Protein AF-A0A356AWE5-F1 (afdb_monomer_lite)

Secondary structure (DSSP, 8-state):
-HHHHHHHHHHHHHHHHHH-TTS--EEEEES---STTS--HHHHHHHHHHHHHTT--EEEEE--------

Structure (mmCIF, N/CA/C/O backbone):
data_AF-A0A356AWE5-F1
#
_entry.id   AF-A0A356AWE5-F1
#
loop_
_atom_site.group_PDB
_atom_site.id
_atom_site.type_symbol
_atom_site.label_atom_id
_atom_site.label_alt_id
_atom_site.label_comp_id
_atom_site.label_asym_id
_atom_site.label_entity_id
_atom_site.label_seq_id
_atom_site.pdbx_PDB_ins_code
_atom_site.Cartn_x
_atom_site.Cartn_y
_atom_site.Cartn_z
_atom_site.occupancy
_atom_site.B_iso_or_equiv
_atom_site.auth_seq_id
_atom_site.auth_comp_id
_atom_site.auth_asym_id
_atom_site.auth_atom_id
_atom_site.pdbx_PDB_model_num
ATOM 1 N N . ILE A 1 1 ? 8.164 -10.874 -6.716 1.00 71.38 1 ILE A N 1
ATOM 2 C CA . ILE A 1 1 ? 7.249 -9.887 -6.096 1.00 71.38 1 ILE A CA 1
ATOM 3 C C . ILE A 1 1 ? 6.774 -10.255 -4.674 1.00 71.38 1 ILE A C 1
ATOM 5 O O . ILE A 1 1 ? 6.881 -9.405 -3.800 1.00 71.38 1 ILE A O 1
ATOM 9 N N . ASN A 1 2 ? 6.359 -11.501 -4.378 1.00 72.75 2 ASN A N 1
ATOM 10 C CA . ASN A 1 2 ? 5.820 -11.901 -3.052 1.00 72.75 2 ASN A CA 1
ATOM 11 C C . ASN A 1 2 ? 6.720 -11.568 -1.849 1.00 72.75 2 ASN A C 1
ATOM 13 O O . ASN A 1 2 ? 6.221 -11.174 -0.801 1.00 72.75 2 ASN A O 1
ATOM 17 N N . GLY A 1 3 ? 8.044 -11.695 -1.994 1.00 86.00 3 GLY A N 1
ATOM 18 C CA . GLY A 1 3 ? 8.987 -11.289 -0.946 1.00 86.00 3 GLY A CA 1
ATOM 19 C C . GLY A 1 3 ? 9.009 -9.775 -0.708 1.00 86.00 3 GLY A C 1
ATOM 20 O O . GLY A 1 3 ? 9.024 -9.349 0.441 1.00 86.00 3 GLY A O 1
ATOM 21 N N . ARG A 1 4 ? 8.940 -8.972 -1.783 1.00 88.88 4 ARG A N 1
ATOM 22 C CA . ARG A 1 4 ? 8.966 -7.498 -1.721 1.00 88.88 4 ARG A CA 1
ATOM 23 C C . ARG A 1 4 ? 7.682 -6.923 -1.110 1.00 88.88 4 ARG A C 1
ATOM 25 O O . ARG A 1 4 ? 7.749 -5.974 -0.342 1.00 88.88 4 ARG A O 1
ATOM 32 N N . ALA A 1 5 ? 6.525 -7.523 -1.399 1.00 93.00 5 ALA A N 1
ATOM 33 C CA . ALA A 1 5 ? 5.229 -7.043 -0.910 1.00 93.00 5 ALA A CA 1
ATOM 34 C C . ALA A 1 5 ? 4.962 -7.354 0.577 1.00 93.00 5 ALA A C 1
ATOM 36 O O . ALA A 1 5 ? 4.090 -6.733 1.180 1.00 93.00 5 ALA A O 1
ATOM 37 N N . ARG A 1 6 ? 5.693 -8.305 1.181 1.00 94.94 6 ARG A N 1
ATOM 38 C CA . ARG A 1 6 ? 5.439 -8.786 2.552 1.00 94.94 6 ARG A CA 1
ATOM 39 C C . ARG A 1 6 ? 5.400 -7.654 3.575 1.00 94.94 6 ARG A C 1
ATOM 41 O O . ARG A 1 6 ? 4.428 -7.551 4.313 1.00 94.94 6 ARG A O 1
ATOM 48 N N . PHE A 1 7 ? 6.434 -6.816 3.588 1.00 96.69 7 PHE A N 1
ATOM 49 C CA . PHE A 1 7 ? 6.553 -5.740 4.570 1.00 96.69 7 PHE A CA 1
ATOM 50 C C . PHE A 1 7 ? 5.398 -4.741 4.454 1.00 96.69 7 PHE A C 1
ATOM 52 O O . PHE A 1 7 ? 4.755 -4.419 5.448 1.00 96.69 7 PHE A O 1
ATOM 59 N N . LEU A 1 8 ? 5.071 -4.323 3.227 1.00 96.25 8 LEU A N 1
ATOM 60 C CA . LEU A 1 8 ? 3.947 -3.427 2.968 1.00 96.25 8 LEU A CA 1
ATOM 61 C C . LEU A 1 8 ? 2.625 -4.006 3.499 1.00 96.25 8 LEU A C 1
ATOM 63 O O . LEU A 1 8 ? 1.867 -3.305 4.161 1.00 96.25 8 LEU A O 1
A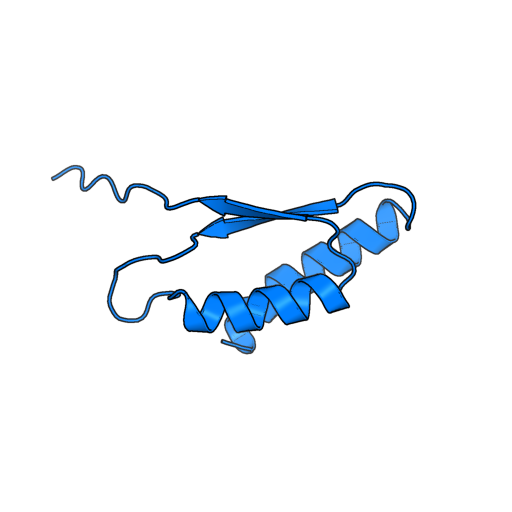TOM 67 N N . LEU A 1 9 ? 2.362 -5.292 3.257 1.00 97.50 9 LEU A N 1
ATOM 68 C CA . LEU A 1 9 ? 1.137 -5.945 3.727 1.00 97.50 9 LEU A CA 1
ATOM 69 C C . LEU A 1 9 ? 1.081 -6.081 5.250 1.00 97.50 9 LEU A C 1
ATOM 71 O O . LEU A 1 9 ? 0.003 -5.967 5.828 1.00 97.50 9 LEU A O 1
ATOM 75 N N . GLU A 1 10 ? 2.211 -6.337 5.908 1.00 97.94 10 GLU A N 1
ATOM 76 C CA . GLU A 1 10 ? 2.286 -6.384 7.372 1.00 97.94 10 GLU A CA 1
ATOM 77 C C . GLU A 1 10 ? 1.994 -5.010 7.986 1.00 97.94 10 GLU A C 1
ATOM 79 O O . GLU A 1 10 ? 1.213 -4.925 8.934 1.00 97.94 10 GLU A O 1
ATOM 84 N N . VAL A 1 11 ? 2.533 -3.937 7.396 1.00 98.25 11 VAL A N 1
ATOM 85 C CA . VAL A 1 11 ? 2.244 -2.555 7.805 1.00 98.25 11 VAL A CA 1
ATOM 86 C C . VAL A 1 11 ? 0.764 -2.231 7.624 1.00 98.25 11 VAL A C 1
ATOM 88 O O . VAL A 1 11 ? 0.127 -1.779 8.570 1.00 98.25 11 VAL A O 1
ATOM 91 N 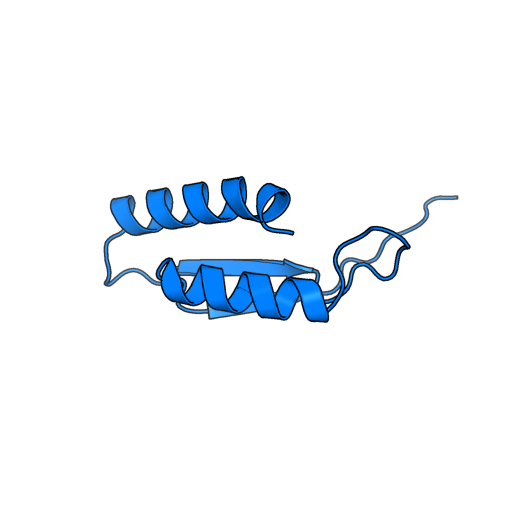N . VAL A 1 12 ? 0.192 -2.510 6.450 1.00 98.19 12 VAL A N 1
ATOM 92 C CA . VAL A 1 12 ? -1.233 -2.260 6.176 1.00 98.19 12 VAL A CA 1
ATOM 93 C C . VAL A 1 12 ? -2.126 -2.992 7.172 1.00 98.19 12 VAL A C 1
ATOM 95 O O . VAL A 1 12 ? -3.027 -2.384 7.741 1.00 98.19 12 VAL A O 1
ATOM 98 N N . LYS A 1 13 ? -1.852 -4.273 7.444 1.00 98.00 13 LYS A N 1
ATOM 99 C CA . LYS A 1 13 ? -2.627 -5.058 8.417 1.00 98.00 13 LYS A CA 1
ATOM 100 C C . LYS A 1 13 ? -2.516 -4.500 9.832 1.00 98.00 13 LYS A C 1
ATOM 102 O O . LYS A 1 13 ? -3.509 -4.489 10.554 1.00 98.00 13 LYS A O 1
ATOM 107 N N . ALA A 1 14 ? -1.328 -4.053 10.238 1.00 98.44 14 ALA A N 1
ATOM 108 C CA . ALA A 1 14 ? -1.126 -3.439 11.546 1.00 98.44 14 ALA A CA 1
ATOM 109 C C . ALA A 1 14 ? -1.875 -2.104 11.663 1.00 98.44 14 ALA A C 1
ATOM 111 O O . ALA A 1 14 ? -2.560 -1.887 12.659 1.00 98.44 14 ALA A O 1
ATOM 112 N N . VAL A 1 15 ? -1.806 -1.256 10.631 1.00 98.50 15 VAL A N 1
ATOM 113 C CA . VAL A 1 15 ? -2.545 0.013 10.570 1.00 98.50 15 VAL A CA 1
ATOM 114 C C . VAL A 1 15 ? -4.046 -0.245 10.615 1.00 98.50 15 VAL A C 1
ATOM 116 O O . VAL A 1 15 ? -4.702 0.284 11.503 1.00 98.50 15 VAL A O 1
ATOM 119 N N . ARG A 1 16 ? -4.582 -1.107 9.736 1.00 98.12 16 ARG A N 1
ATOM 120 C CA . ARG A 1 16 ? -6.010 -1.472 9.711 1.00 98.12 16 ARG A CA 1
ATOM 121 C C . ARG A 1 16 ? -6.492 -1.973 11.074 1.00 98.12 16 ARG A C 1
ATOM 123 O O . ARG A 1 16 ? -7.540 -1.546 11.543 1.00 98.12 16 ARG A O 1
ATOM 130 N N . LYS A 1 17 ? -5.706 -2.827 11.739 1.00 98.12 17 LYS A N 1
ATOM 131 C CA . LYS A 1 17 ? -6.020 -3.324 13.087 1.00 98.12 17 LYS A CA 1
ATOM 132 C C . LYS A 1 17 ? -6.117 -2.201 14.125 1.00 98.12 17 LYS A C 1
ATOM 134 O O . LYS A 1 17 ? -6.959 -2.291 15.011 1.00 98.12 17 LYS A O 1
ATOM 139 N N . GLU A 1 18 ? -5.250 -1.197 14.045 1.00 98.56 18 GLU A N 1
ATOM 140 C CA . GLU A 1 18 ? -5.210 -0.088 15.003 1.00 98.56 18 GLU A CA 1
ATOM 141 C C . GLU A 1 18 ? -6.345 0.917 14.773 1.00 98.56 18 GLU A C 1
ATOM 143 O O . GLU A 1 18 ? -6.967 1.379 15.726 1.00 98.56 18 GLU A O 1
ATOM 148 N N . VAL A 1 19 ? -6.636 1.246 13.511 1.00 98.31 19 VAL A N 1
ATOM 149 C CA . VAL A 1 19 ? -7.606 2.299 13.164 1.00 98.31 19 VAL A CA 1
ATOM 150 C C . VAL A 1 19 ? -9.052 1.799 13.067 1.00 98.31 19 VAL A C 1
ATOM 152 O O . VAL A 1 19 ? -9.979 2.606 13.119 1.00 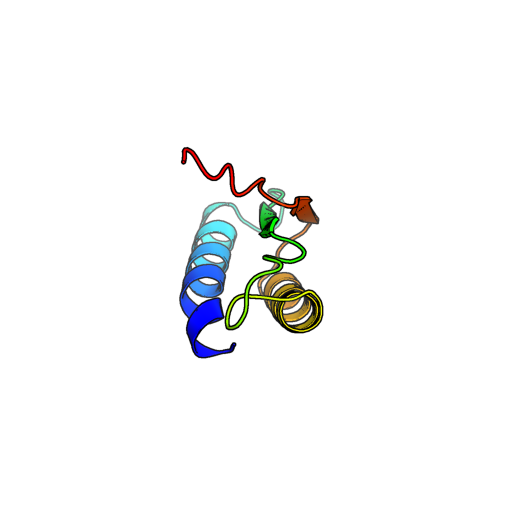98.31 19 VAL A O 1
ATOM 155 N N . GLY A 1 20 ? -9.259 0.483 12.958 1.00 97.81 20 GLY A N 1
ATOM 156 C CA . GLY A 1 20 ? -10.575 -0.129 12.765 1.00 97.81 20 GLY A CA 1
ATOM 157 C C . GLY A 1 20 ? -1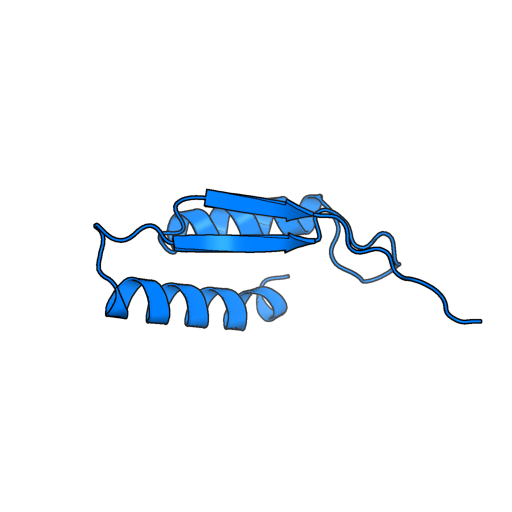1.096 -0.006 11.329 1.00 97.81 20 GLY A C 1
ATOM 158 O O . GLY A 1 20 ? -10.453 0.587 10.468 1.00 97.81 20 GLY A O 1
ATOM 159 N N . GLU A 1 21 ? -12.261 -0.592 11.049 1.00 96.75 21 GLU A N 1
ATOM 160 C CA . 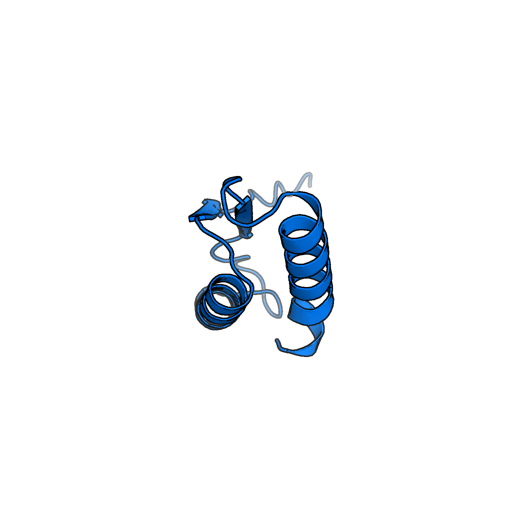GLU A 1 21 ? -12.826 -0.673 9.686 1.00 96.75 21 GLU A CA 1
ATOM 161 C C . GLU A 1 21 ? -13.394 0.665 9.178 1.00 96.75 21 GLU A C 1
ATOM 163 O O . GLU A 1 21 ? -13.353 0.935 7.984 1.00 96.75 21 GLU A O 1
ATOM 168 N N . ASP A 1 22 ? -13.869 1.536 10.074 1.00 97.50 22 ASP A N 1
ATOM 169 C CA . ASP A 1 22 ? -14.530 2.797 9.693 1.00 97.50 22 ASP A CA 1
ATOM 170 C C . ASP A 1 22 ? -13.546 3.921 9.319 1.00 97.50 22 ASP A C 1
ATOM 172 O O . ASP A 1 22 ? -13.951 4.971 8.814 1.00 97.50 22 ASP A O 1
ATOM 176 N N . PHE A 1 23 ? -12.250 3.735 9.585 1.00 98.19 23 PHE A N 1
ATOM 177 C CA . PHE A 1 23 ? -11.222 4.719 9.267 1.00 98.19 23 PHE A CA 1
ATOM 178 C C . PHE A 1 23 ? -10.628 4.453 7.873 1.00 98.19 23 PHE A C 1
ATOM 180 O O . PHE A 1 23 ? -10.086 3.367 7.655 1.00 98.19 23 PHE A O 1
ATOM 187 N N . PRO A 1 24 ? -10.657 5.415 6.930 1.00 97.88 24 PRO A N 1
ATOM 188 C CA . PRO A 1 24 ? -10.094 5.208 5.598 1.00 97.88 24 PRO A CA 1
ATOM 189 C C . PRO A 1 24 ? -8.573 5.004 5.616 1.00 97.88 24 PRO A C 1
ATOM 191 O O . PRO A 1 24 ? -7.831 5.824 6.161 1.00 97.88 24 PRO A O 1
ATOM 194 N N . VAL A 1 25 ? -8.093 3.952 4.954 1.00 98.31 25 VAL A N 1
ATOM 195 C CA . VAL A 1 25 ? -6.669 3.649 4.774 1.00 98.31 25 VAL A CA 1
ATOM 196 C C . VAL A 1 25 ? -6.334 3.663 3.290 1.00 98.31 25 VAL A C 1
ATOM 198 O O . VAL A 1 25 ? -6.903 2.910 2.498 1.00 98.31 25 VAL A O 1
ATOM 201 N N . SER A 1 26 ? -5.361 4.492 2.912 1.00 97.75 26 SER A N 1
ATOM 202 C CA . SER A 1 26 ? -4.813 4.526 1.559 1.00 97.75 26 SER A CA 1
ATOM 203 C C . SER A 1 26 ? -3.361 4.066 1.520 1.00 97.75 26 SER A C 1
ATOM 205 O O . SER A 1 26 ? -2.625 4.155 2.504 1.00 97.75 26 SER A O 1
ATOM 207 N N . VAL A 1 27 ? -2.938 3.578 0.354 1.00 97.69 27 VAL A N 1
ATOM 208 C CA . VAL A 1 27 ? -1.536 3.261 0.073 1.00 97.69 27 VAL A CA 1
ATOM 209 C C . VAL A 1 27 ? -1.112 3.976 -1.198 1.00 97.69 27 VAL A C 1
ATOM 211 O O . VAL A 1 27 ? -1.799 3.902 -2.216 1.00 97.69 27 VAL A O 1
ATOM 214 N N . ARG A 1 28 ? 0.039 4.650 -1.135 1.00 94.62 28 ARG A N 1
ATOM 215 C CA . ARG A 1 28 ? 0.648 5.315 -2.284 1.00 94.62 28 ARG A CA 1
ATOM 216 C C . ARG A 1 28 ? 1.839 4.522 -2.813 1.00 94.62 28 ARG A C 1
ATOM 218 O O . ARG A 1 28 ? 2.723 4.171 -2.035 1.00 94.62 28 ARG A O 1
ATOM 225 N N . LEU A 1 29 ? 1.873 4.271 -4.121 1.00 91.94 29 LEU A N 1
ATOM 226 C CA . LEU A 1 29 ? 2.925 3.504 -4.800 1.00 91.94 29 LEU A CA 1
ATOM 227 C C . LEU A 1 29 ? 3.401 4.193 -6.083 1.00 91.94 29 LEU A C 1
ATOM 229 O O . LEU A 1 29 ? 2.680 4.990 -6.690 1.00 91.94 29 LEU A O 1
ATOM 233 N N . SER A 1 30 ? 4.614 3.840 -6.512 1.00 90.88 30 SER A N 1
ATOM 234 C CA . SER A 1 30 ? 5.080 4.115 -7.873 1.00 90.88 30 SER A CA 1
ATOM 235 C C . SER A 1 30 ? 4.295 3.253 -8.867 1.00 90.88 30 SER A C 1
ATOM 237 O O . SER A 1 30 ? 4.207 2.050 -8.636 1.00 90.88 30 SER A O 1
ATOM 239 N N . ALA A 1 31 ? 3.723 3.807 -9.942 1.00 88.81 31 ALA A N 1
ATOM 240 C CA . ALA A 1 31 ? 2.957 3.014 -10.918 1.00 88.81 31 ALA A CA 1
ATOM 241 C C . ALA A 1 31 ? 3.875 2.175 -11.820 1.00 88.81 31 ALA A C 1
ATOM 243 O O . ALA A 1 31 ? 3.603 0.997 -12.063 1.00 88.81 31 ALA A O 1
ATOM 244 N N . ASP A 1 32 ? 4.975 2.779 -12.267 1.00 88.88 32 ASP A N 1
ATOM 245 C CA . ASP A 1 32 ? 6.080 2.132 -12.972 1.00 88.88 32 ASP A CA 1
ATOM 246 C C . ASP A 1 32 ? 7.389 2.833 -12.595 1.00 88.88 32 ASP A C 1
ATOM 248 O O . ASP A 1 32 ? 7.465 4.062 -12.615 1.00 88.88 32 ASP A O 1
ATOM 252 N N . GLU A 1 33 ? 8.410 2.061 -12.231 1.00 85.56 33 GLU A N 1
ATOM 253 C CA . GLU A 1 33 ? 9.732 2.585 -11.876 1.00 85.56 33 GLU A CA 1
ATOM 254 C C . GLU A 1 33 ? 10.652 2.747 -13.101 1.00 85.56 33 GLU A C 1
ATOM 256 O O . GLU A 1 33 ? 11.728 3.315 -12.964 1.00 85.56 33 GLU A O 1
ATOM 261 N N . MET A 1 34 ? 10.235 2.286 -14.289 1.00 84.88 34 MET A N 1
ATOM 262 C CA . MET A 1 34 ? 10.887 2.474 -15.600 1.00 84.88 34 MET A CA 1
ATOM 263 C C . MET A 1 34 ? 12.344 1.991 -15.721 1.00 84.88 34 MET A C 1
ATOM 265 O O . MET A 1 34 ? 12.958 2.158 -16.772 1.00 84.88 34 MET A O 1
ATOM 269 N N . GLU A 1 35 ? 12.863 1.318 -14.697 1.00 86.88 35 GLU A N 1
ATOM 270 C CA . GLU A 1 35 ? 14.235 0.820 -14.627 1.00 86.88 35 GLU A CA 1
ATOM 271 C C . GLU A 1 35 ? 14.296 -0.718 -14.657 1.00 86.88 35 GLU A C 1
ATOM 273 O O . GLU A 1 35 ? 13.440 -1.390 -14.070 1.00 86.88 35 GLU A O 1
ATOM 278 N N . PRO A 1 36 ? 15.305 -1.327 -15.305 1.00 85.81 36 PRO A N 1
ATOM 279 C CA . PRO A 1 36 ? 15.451 -2.779 -15.333 1.00 85.81 36 PRO A CA 1
ATOM 280 C C . PRO A 1 36 ? 15.587 -3.398 -13.931 1.00 85.81 36 PRO A C 1
ATOM 282 O O . PRO A 1 36 ? 16.481 -3.056 -13.163 1.00 85.81 36 PRO A O 1
ATOM 285 N N . GLY A 1 37 ? 14.733 -4.378 -13.617 1.00 84.62 37 GLY A N 1
ATOM 286 C CA . GLY A 1 37 ? 14.746 -5.096 -12.329 1.00 84.62 37 GLY A CA 1
ATOM 287 C C . GLY A 1 37 ? 13.908 -4.440 -11.220 1.00 84.62 37 GLY A C 1
ATOM 288 O O . GLY A 1 37 ? 13.747 -5.013 -10.133 1.00 84.62 37 GLY A O 1
ATOM 289 N N . SER A 1 38 ? 13.334 -3.278 -11.511 1.00 87.94 38 SER A N 1
ATOM 290 C CA . SER A 1 38 ? 12.464 -2.514 -10.622 1.00 87.94 38 SER A CA 1
ATOM 291 C C . SER A 1 38 ? 11.025 -3.057 -10.611 1.00 87.94 38 SER A C 1
ATOM 293 O O . SER A 1 38 ? 10.764 -4.163 -11.098 1.00 87.94 38 SER A O 1
ATOM 295 N N . ASN A 1 39 ? 10.085 -2.370 -9.955 1.00 87.25 39 ASN A N 1
ATOM 296 C CA . ASN A 1 39 ? 8.663 -2.711 -10.076 1.00 87.25 39 ASN A CA 1
ATOM 297 C C . ASN A 1 39 ? 8.067 -2.074 -11.335 1.00 87.25 39 ASN A C 1
ATOM 299 O O . ASN A 1 39 ? 8.189 -0.868 -11.547 1.00 87.25 39 ASN A O 1
ATOM 303 N N . HIS A 1 40 ? 7.349 -2.874 -12.119 1.00 90.12 40 HIS A N 1
ATOM 304 C CA . HIS A 1 40 ? 6.600 -2.386 -13.277 1.00 90.12 40 HIS A CA 1
ATOM 305 C C . HIS A 1 40 ? 5.093 -2.501 -13.051 1.00 90.12 40 HIS A C 1
ATOM 307 O O . HIS A 1 40 ? 4.631 -3.144 -12.104 1.00 90.12 40 HIS A O 1
ATOM 313 N N . VAL A 1 41 ? 4.304 -1.935 -13.967 1.00 91.38 41 VAL A N 1
ATOM 314 C CA . VAL A 1 41 ? 2.831 -1.936 -13.886 1.00 91.38 41 VAL A CA 1
ATOM 315 C C . VAL A 1 41 ? 2.251 -3.324 -13.583 1.00 91.38 41 VAL A C 1
ATOM 317 O O . VAL A 1 41 ? 1.351 -3.453 -12.755 1.00 91.38 41 VAL A O 1
ATOM 320 N N . ILE A 1 42 ? 2.777 -4.386 -14.202 1.00 90.75 42 ILE A N 1
ATOM 321 C CA . ILE A 1 42 ? 2.284 -5.759 -13.993 1.00 90.75 42 ILE A CA 1
ATOM 322 C C . ILE A 1 42 ? 2.511 -6.246 -12.554 1.00 90.75 42 ILE A C 1
ATOM 324 O O . ILE A 1 42 ? 1.625 -6.886 -11.980 1.00 90.75 42 ILE A O 1
ATOM 328 N N . ASP A 1 43 ? 3.652 -5.914 -11.947 1.00 91.44 43 ASP A N 1
ATOM 329 C CA . ASP A 1 43 ? 3.912 -6.221 -10.538 1.00 91.44 43 ASP A CA 1
ATOM 330 C C . ASP A 1 43 ? 2.937 -5.467 -9.631 1.00 91.44 43 ASP A C 1
ATOM 332 O O . ASP A 1 43 ? 2.383 -6.037 -8.688 1.00 91.44 43 ASP A O 1
ATOM 336 N N . ASN A 1 44 ? 2.675 -4.199 -9.946 1.00 90.94 44 ASN A N 1
ATOM 337 C CA . ASN A 1 44 ? 1.780 -3.353 -9.166 1.00 90.94 44 ASN A CA 1
ATOM 338 C C . ASN A 1 44 ? 0.312 -3.776 -9.256 1.00 90.94 44 ASN A C 1
ATOM 340 O O . ASN A 1 44 ? -0.399 -3.663 -8.263 1.00 90.94 44 ASN A O 1
ATOM 344 N N . ILE A 1 45 ? -0.141 -4.355 -10.374 1.00 92.81 45 ILE A N 1
ATOM 345 C CA . ILE A 1 45 ? -1.474 -4.982 -10.457 1.00 92.81 45 ILE A CA 1
ATOM 346 C C . ILE A 1 45 ? -1.590 -6.140 -9.455 1.00 92.81 45 ILE A C 1
ATOM 348 O O . ILE A 1 45 ? -2.626 -6.315 -8.809 1.00 92.81 45 ILE A O 1
ATOM 352 N N . TYR A 1 46 ? -0.533 -6.942 -9.309 1.00 93.38 46 TYR A N 1
ATOM 353 C CA . TYR A 1 46 ? -0.515 -8.027 -8.331 1.00 93.38 46 TYR A CA 1
ATOM 354 C C . TYR A 1 46 ? -0.519 -7.492 -6.893 1.00 93.38 46 TYR A C 1
ATOM 356 O O . TYR A 1 46 ? -1.300 -7.962 -6.065 1.00 93.38 46 TYR A O 1
ATOM 364 N N . VAL A 1 47 ? 0.297 -6.475 -6.604 1.00 94.56 47 VAL A N 1
ATOM 365 C CA . VAL A 1 47 ? 0.334 -5.820 -5.287 1.00 94.56 47 VAL A CA 1
ATOM 366 C C . VAL A 1 47 ? -1.008 -5.163 -4.951 1.00 94.56 47 VAL A C 1
ATOM 368 O O . VAL A 1 47 ? -1.488 -5.332 -3.835 1.00 94.56 47 VAL A O 1
ATOM 371 N N . ALA A 1 48 ? -1.662 -4.501 -5.908 1.00 95.25 48 ALA A N 1
ATOM 372 C CA . ALA A 1 48 ? -2.966 -3.864 -5.722 1.00 95.25 48 ALA A CA 1
ATOM 373 C C . ALA A 1 48 ? -4.033 -4.851 -5.225 1.00 95.25 48 ALA A C 1
ATOM 375 O O . ALA A 1 48 ? -4.743 -4.559 -4.267 1.00 95.25 48 ALA A O 1
ATOM 376 N N . ARG A 1 49 ? -4.088 -6.058 -5.803 1.00 95.94 49 ARG A N 1
ATOM 377 C CA . ARG A 1 49 ? -5.008 -7.121 -5.355 1.00 95.94 49 ARG A CA 1
ATOM 378 C C . ARG A 1 49 ? -4.711 -7.597 -3.934 1.00 95.94 49 ARG A C 1
ATOM 380 O O . ARG A 1 49 ? -5.625 -7.916 -3.184 1.00 95.94 49 ARG A O 1
ATOM 387 N N . LEU A 1 50 ? -3.436 -7.664 -3.556 1.00 96.56 50 LEU A N 1
ATOM 388 C CA . LEU A 1 50 ? -3.055 -8.032 -2.191 1.00 96.56 50 LEU A CA 1
ATOM 389 C C . LEU A 1 50 ? -3.406 -6.932 -1.183 1.00 96.56 50 LEU A C 1
ATOM 391 O O . LEU A 1 50 ? -3.776 -7.245 -0.055 1.00 96.56 50 LEU A O 1
ATOM 395 N N . LEU A 1 51 ? -3.296 -5.664 -1.582 1.00 97.19 51 LEU A N 1
ATOM 396 C CA . LEU A 1 51 ? -3.666 -4.513 -0.758 1.00 97.19 51 LEU A CA 1
ATOM 397 C C . LEU A 1 51 ? -5.178 -4.424 -0.546 1.00 97.19 51 LEU A C 1
ATOM 399 O O . LEU A 1 51 ? -5.610 -4.226 0.585 1.00 97.19 51 LEU A O 1
ATOM 403 N N . GLU A 1 52 ? -5.972 -4.660 -1.591 1.00 97.06 52 GLU A N 1
ATOM 404 C CA . GLU A 1 52 ? -7.431 -4.797 -1.485 1.00 97.06 52 GLU A CA 1
ATOM 405 C C . GLU A 1 52 ? -7.800 -5.884 -0.460 1.00 97.06 52 GLU A C 1
ATOM 407 O O . GLU A 1 52 ? -8.535 -5.629 0.490 1.00 97.06 52 GLU A O 1
ATOM 412 N N . GLN A 1 53 ? -7.199 -7.075 -0.567 1.00 96.38 53 GLN A N 1
ATOM 413 C CA . GLN A 1 53 ? -7.417 -8.171 0.391 1.00 96.38 53 GLN A CA 1
ATOM 414 C C . GLN A 1 53 ? -6.945 -7.852 1.816 1.00 96.38 53 GLN A C 1
ATOM 416 O O . GLN A 1 53 ? -7.419 -8.463 2.773 1.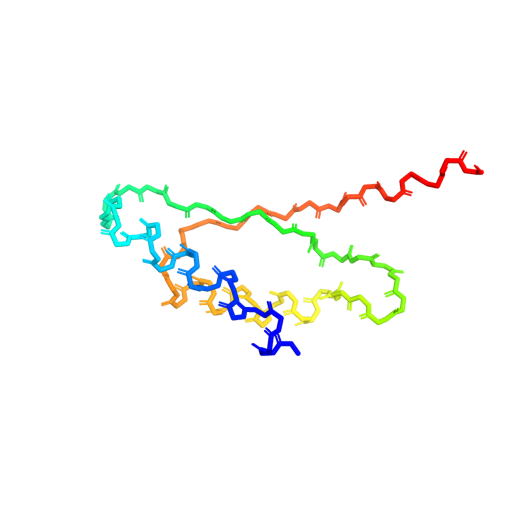00 96.38 53 GLN A O 1
ATOM 421 N N . ALA A 1 54 ? -5.985 -6.939 1.972 1.00 96.44 54 ALA A N 1
ATOM 422 C CA . ALA A 1 54 ? -5.494 -6.490 3.269 1.00 96.44 54 ALA A CA 1
ATOM 423 C C . ALA A 1 54 ? -6.354 -5.370 3.884 1.00 96.44 54 ALA A C 1
ATOM 425 O O . ALA A 1 54 ? -6.071 -4.961 5.010 1.00 96.44 54 ALA A O 1
ATOM 426 N N . GLY A 1 55 ? -7.388 -4.904 3.175 1.00 96.12 55 GLY A N 1
ATOM 427 C CA . GLY A 1 55 ? -8.322 -3.886 3.648 1.00 96.12 55 GLY A CA 1
ATOM 428 C C . GLY A 1 55 ? -7.878 -2.456 3.349 1.00 96.12 55 GLY A C 1
ATOM 429 O O . GLY A 1 55 ? -8.128 -1.576 4.166 1.00 96.12 55 GLY A O 1
ATOM 430 N N . VAL A 1 56 ? -7.176 -2.209 2.239 1.00 98.12 56 VAL A N 1
ATOM 431 C CA . VAL A 1 56 ? -6.914 -0.843 1.744 1.00 98.12 56 VAL A CA 1
ATOM 432 C C . VAL A 1 56 ? -8.122 -0.338 0.958 1.00 98.12 56 VAL A C 1
ATOM 434 O O . VAL A 1 56 ? -8.608 -1.037 0.074 1.00 98.12 56 VAL A O 1
ATOM 437 N N . ASP A 1 57 ? -8.559 0.892 1.234 1.00 98.12 57 ASP A N 1
ATOM 438 C CA . ASP A 1 57 ? -9.755 1.490 0.622 1.00 98.12 57 ASP A CA 1
ATOM 439 C C . ASP A 1 57 ? -9.451 2.219 -0.692 1.00 98.12 57 ASP A C 1
ATOM 441 O O . ASP A 1 57 ? -10.295 2.313 -1.583 1.00 98.12 57 ASP A O 1
ATOM 445 N N . TYR A 1 58 ? -8.240 2.772 -0.815 1.00 96.12 58 TYR A N 1
ATOM 446 C CA . TYR A 1 58 ? -7.833 3.567 -1.970 1.00 96.12 58 TYR A CA 1
ATOM 447 C C . TYR A 1 58 ? -6.341 3.421 -2.281 1.00 96.12 58 TYR A C 1
ATOM 449 O O . TYR A 1 58 ? -5.491 3.434 -1.386 1.00 96.12 58 TYR A O 1
ATOM 457 N N . LEU A 1 59 ? -6.021 3.332 -3.573 1.00 96.38 59 LEU A N 1
ATOM 458 C CA . LEU A 1 59 ? -4.652 3.315 -4.077 1.00 96.38 59 LEU A CA 1
ATOM 459 C C . LEU A 1 59 ? -4.337 4.630 -4.785 1.00 96.38 59 LEU A C 1
ATOM 461 O O . LEU A 1 59 ? -5.018 5.010 -5.735 1.00 96.38 59 LEU A O 1
ATOM 465 N N . ASP A 1 60 ? -3.270 5.286 -4.341 1.00 95.12 60 ASP A N 1
ATOM 466 C CA . ASP A 1 60 ? -2.694 6.452 -5.002 1.00 95.12 60 ASP A CA 1
ATOM 467 C C . ASP A 1 60 ? -1.471 6.016 -5.814 1.00 95.12 60 ASP A C 1
ATOM 469 O O . ASP A 1 60 ? -0.467 5.556 -5.266 1.00 95.12 60 ASP A O 1
ATOM 473 N N . PHE A 1 61 ? -1.550 6.148 -7.132 1.00 92.06 61 PHE A N 1
ATOM 474 C CA . PHE A 1 61 ? -0.418 5.887 -8.004 1.00 92.06 61 PHE A CA 1
ATOM 475 C C . PHE A 1 61 ? 0.205 7.199 -8.456 1.00 92.06 61 PHE A C 1
ATOM 477 O O . PHE A 1 61 ? -0.435 8.041 -9.080 1.00 92.06 61 PHE A O 1
ATOM 484 N N . SER A 1 62 ? 1.502 7.325 -8.207 1.00 88.06 62 SER A N 1
ATOM 485 C CA . SER A 1 62 ? 2.327 8.378 -8.792 1.00 88.06 62 SER A CA 1
ATOM 486 C C . SER A 1 62 ? 3.504 7.752 -9.518 1.00 88.06 62 SER A C 1
ATOM 488 O O . SER A 1 62 ? 3.833 6.611 -9.247 1.00 88.06 62 SER A O 1
ATOM 490 N N . ASN A 1 63 ? 4.174 8.480 -10.400 1.00 78.44 63 ASN A N 1
ATOM 491 C CA . ASN A 1 63 ? 5.503 8.086 -10.854 1.00 78.44 63 ASN A CA 1
ATOM 492 C C . ASN A 1 63 ? 6.482 9.087 -10.260 1.00 78.44 63 ASN A C 1
ATOM 494 O O . ASN A 1 63 ? 6.385 10.286 -10.528 1.00 78.44 63 ASN A O 1
ATOM 498 N N . GLY A 1 64 ? 7.361 8.610 -9.379 1.00 66.38 64 GLY A N 1
ATOM 499 C CA . GLY A 1 64 ? 8.456 9.433 -8.889 1.00 66.38 64 GLY A CA 1
ATOM 500 C C . GLY A 1 64 ? 9.342 9.843 -10.063 1.00 66.38 64 GLY A C 1
ATOM 501 O O . GLY A 1 64 ? 9.627 9.036 -10.941 1.00 66.38 64 GLY A O 1
ATOM 502 N N . SER A 1 65 ? 9.780 11.096 -10.094 1.00 58.78 65 SER A N 1
ATOM 503 C CA . SER A 1 65 ? 10.887 11.499 -10.955 1.00 58.78 65 SER A CA 1
ATOM 504 C C . SER A 1 65 ? 12.182 10.986 -10.327 1.00 58.78 65 SER A C 1
ATOM 506 O O . SER A 1 65 ? 12.574 11.472 -9.262 1.00 58.78 65 SER A O 1
ATOM 508 N N . LEU A 1 66 ? 12.861 10.037 -10.972 1.00 58.62 66 LEU A N 1
ATOM 509 C CA . LEU A 1 66 ? 14.291 9.845 -10.743 1.00 58.62 66 LEU A CA 1
ATOM 510 C C . LEU A 1 66 ? 14.977 11.088 -11.323 1.00 58.62 66 LEU A C 1
ATOM 512 O O . LEU A 1 66 ? 15.270 11.151 -12.512 1.00 58.62 66 LEU A O 1
ATOM 516 N N . PHE A 1 67 ? 15.125 12.139 -10.513 1.00 58.03 67 PHE A N 1
ATOM 517 C CA . PHE A 1 67 ? 16.035 13.221 -10.863 1.00 58.03 67 PHE A CA 1
ATOM 518 C C . PHE A 1 67 ? 17.444 12.646 -10.760 1.00 58.03 67 PHE A C 1
ATOM 520 O O . PHE A 1 67 ? 17.959 12.459 -9.659 1.00 58.03 67 PHE A O 1
ATOM 527 N N . ASP A 1 68 ? 18.034 12.331 -11.908 1.00 59.34 68 ASP A N 1
ATOM 528 C CA . ASP A 1 68 ? 19.474 12.161 -12.010 1.00 59.34 68 ASP A CA 1
ATOM 529 C C . ASP A 1 68 ? 20.111 13.527 -11.728 1.00 59.34 68 ASP A C 1
ATOM 531 O O . ASP A 1 68 ? 19.864 14.501 -12.444 1.00 59.34 68 ASP A O 1
ATOM 535 N N . SER A 1 69 ? 20.843 13.634 -10.620 1.00 57.97 69 SER A N 1
ATOM 536 C CA . SER A 1 69 ? 21.535 14.869 -10.253 1.00 57.97 69 SER A CA 1
ATOM 537 C C . SER A 1 69 ? 22.811 15.107 -11.065 1.00 57.97 69 SER A C 1
ATOM 539 O O . SER A 1 69 ? 23.384 16.187 -10.920 1.00 57.97 69 SER A O 1
ATOM 541 N N . GLY A 1 70 ? 23.208 14.165 -11.934 1.00 52.22 70 GLY A N 1
ATOM 542 C CA . GLY A 1 70 ? 24.475 14.225 -12.665 1.00 52.22 70 GLY A CA 1
ATOM 543 C C . GLY A 1 70 ? 25.694 14.004 -11.777 1.00 52.22 70 GLY A C 1
ATOM 544 O O . GLY A 1 70 ? 25.668 14.390 -10.585 1.00 52.22 70 GLY A O 1
#

Foldseek 3Di:
DVVVLVVVLVVLLVVCVVVDLVDAAEDEDECAQPDPPDDHNVNVVVSVVSSVVSRHPYYHYDHDDPPPPD

Sequence (70 aa):
INGRARFLLEVVKAVRKEVGEDFPVSVRLSADEMEPGSNHVIDNIYVARLLEQAGVDYLDFSNGSLFDSG

pLDDT: mean 89.71, std 11.84, range [52.22, 98.56]

Radius of gyration: 13.55 Å; chains: 1; bounding box: 39×27×31 Å